Protein AF-A0A8S3J589-F1 (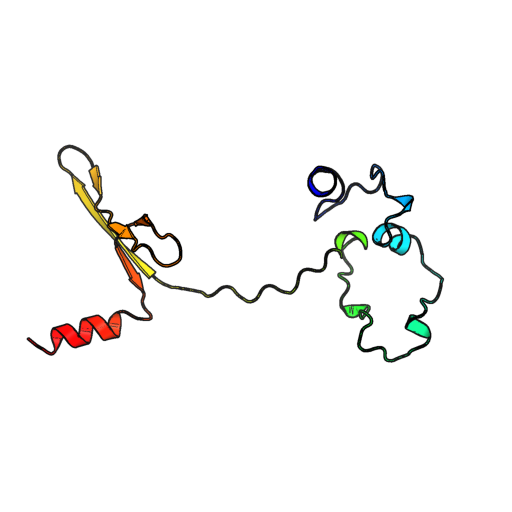afdb_monomer)

Organism: NCBI:txid392030

Secondary structure (DSSP, 8-state):
--HHHHTS-SSS--GGG-TTGGG-HHHHHHH--SS--GGGG-TT-TTSPPGGGS-TTS-TGGG-SPPPPPPPPPP--EEEE--EEESSSEEE--EEPPSSSTTTT-EE-EEEETTTSHHHHHHHHT--

Mean predicted aligned error: 14.05 Å

Nearest PDB structures (foldseek):
  7ef8-assembly1_A  TM=6.897E-01  e=3.279E-06  Mus musculus
  7ef9-assembly1_A  TM=6.847E-01  e=4.198E-06  Mus musculus
  8dwf-assembly2_D  TM=7.714E-01  e=8.507E-04  Geobacillus stearothermophilus
  8dw7-assembly2_D  TM=7.656E-01  e=1.394E-03  Geobacillus stearothermophilus

InterPro domains:
  IPR003651 Endonuclease III-like, iron-sulphur cluster loop motif [PF10576] (8-24)
  IPR003651 Endonuclease III-like, iron-sulphur cluster loop motif [SM00525] (7-27)
  IPR004035 Endonuclease III, iron-sulphur binding site [PS00764] (8-24)
  IPR011257 DNA glycosylase [SSF48150] (1-31)
  IPR023170 Helix-hairpin-helix, base-excision DNA repair, C-terminal [G3DSA:1.10.1670.10] (1-40)
  IPR044298 Adenine/Thymine-DNA glycosylase [PTHR42944] (1-123)

Radius of gyration: 27.67 Å; Cα contacts (8 Å, |Δi|>4): 95; chains: 1; bounding box: 70×29×76 Å

Foldseek 3Di:
DPCCPPALDLADHPLVPRPCNVVDPLNVVLVDDDDPDCVVVDPDDPPDDDPVLADPPGRSSNCPPPDDDDDPDDDWDKDFDWDWDPPPHIGTDWDQADCDDDNHRDIGGDIDTPPPPVVVVVVVVVVD

Sequence (128 aa):
MELGATVCTPQRPKCDICPVQNQCLAYLQQTRQTIADIEECASNCSLCLRSEDMESNRSLVENYPRKKAKTKQRDETSFVLILYRLTPQLEFLMIKQKKSGLLSGLWSFIEINTSNDLDQMNEQTRKS

Solvent-accessible surface area (backbone atoms only — not comparable to full-atom values): 8574 Å² total; per-residue (Å²): 127,61,57,61,70,76,31,58,33,80,64,86,48,45,58,95,76,36,94,56,45,96,74,33,63,47,57,52,56,65,73,54,78,90,70,88,54,80,64,74,79,43,95,76,56,91,84,60,83,58,77,86,80,52,66,88,92,51,56,59,51,55,60,44,82,76,72,76,83,75,74,82,77,84,88,80,66,67,50,75,50,87,49,71,47,82,74,98,51,85,42,71,60,67,46,71,41,60,90,65,69,88,70,44,65,40,77,38,56,53,71,47,49,70,91,70,46,68,68,58,57,54,60,62,66,70,76,109

pLDDT: mean 77.09, std 15.82, range [39.03, 95.5]

Structure (mmCIF, N/CA/C/O backbone):
data_AF-A0A8S3J589-F1
#
_entry.id   AF-A0A8S3J589-F1
#
loop_
_atom_site.group_PDB
_atom_site.id
_atom_site.type_symbol
_atom_site.label_atom_id
_atom_site.label_alt_id
_atom_site.label_comp_id
_atom_site.label_asym_id
_atom_site.label_entity_id
_atom_site.label_seq_id
_atom_site.pdbx_PDB_ins_code
_atom_site.Cartn_x
_atom_site.Cartn_y
_atom_site.Cartn_z
_atom_site.occupancy
_atom_site.B_iso_or_equiv
_atom_site.auth_seq_id
_atom_site.auth_comp_id
_atom_site.auth_asym_id
_atom_site.auth_atom_id
_atom_site.pdbx_PDB_model_num
ATOM 1 N N . MET A 1 1 ? -0.184 17.188 -12.179 1.00 74.81 1 MET A N 1
ATOM 2 C CA . MET A 1 1 ? 1.123 16.532 -12.431 1.00 74.81 1 MET A CA 1
ATOM 3 C C . MET A 1 1 ? 0.770 15.259 -13.188 1.00 74.81 1 MET A C 1
ATOM 5 O O . MET A 1 1 ? 0.403 14.283 -12.557 1.00 74.81 1 MET A O 1
ATOM 9 N N . GLU A 1 2 ? 0.739 15.299 -14.525 1.00 90.00 2 GLU A N 1
ATOM 10 C CA . GLU A 1 2 ? -0.103 14.365 -15.307 1.00 90.00 2 GLU A CA 1
ATOM 11 C C . GLU A 1 2 ? 0.602 13.079 -15.753 1.00 90.00 2 GLU A C 1
ATOM 13 O O . GLU A 1 2 ? 0.011 11.999 -15.715 1.00 90.00 2 GLU A O 1
ATOM 18 N N . LEU A 1 3 ? 1.877 13.172 -16.146 1.00 92.44 3 LEU A N 1
ATOM 19 C CA . LEU A 1 3 ? 2.606 12.052 -16.751 1.00 92.44 3 LEU A CA 1
ATOM 20 C C . LEU A 1 3 ? 2.711 10.846 -15.804 1.00 92.44 3 LEU A C 1
ATOM 22 O O . LEU A 1 3 ? 2.423 9.725 -16.213 1.00 92.44 3 LEU A O 1
ATOM 26 N N . GLY A 1 4 ? 3.074 11.069 -14.537 1.00 91.25 4 GLY A N 1
ATOM 27 C CA . GLY A 1 4 ? 3.201 10.003 -13.531 1.00 91.25 4 GLY A CA 1
ATOM 28 C C . GLY A 1 4 ? 1.867 9.419 -13.051 1.00 91.25 4 GLY A C 1
ATOM 29 O O . GLY A 1 4 ? 1.845 8.350 -12.449 1.00 91.25 4 GLY A O 1
ATOM 30 N N . ALA A 1 5 ? 0.752 10.103 -13.322 1.00 92.44 5 ALA A N 1
ATOM 31 C CA . ALA A 1 5 ? -0.583 9.633 -12.967 1.00 92.44 5 ALA A CA 1
ATOM 32 C C . ALA A 1 5 ? -1.234 8.814 -14.092 1.00 92.44 5 ALA A C 1
ATOM 34 O O . ALA A 1 5 ? -1.983 7.880 -13.816 1.00 92.44 5 ALA A O 1
ATOM 35 N N . THR A 1 6 ? -0.959 9.156 -15.356 1.00 92.94 6 THR A N 1
ATOM 36 C CA . THR A 1 6 ? -1.720 8.643 -16.511 1.00 92.94 6 THR A CA 1
ATOM 37 C C . THR A 1 6 ? -0.914 7.761 -17.469 1.00 92.94 6 THR A C 1
ATOM 39 O O . THR A 1 6 ? -1.502 6.912 -18.146 1.00 92.94 6 THR A O 1
ATOM 42 N N . VAL A 1 7 ? 0.412 7.939 -17.526 1.00 95.25 7 VAL A N 1
ATOM 43 C CA . VAL A 1 7 ? 1.298 7.284 -18.505 1.00 95.25 7 VAL A CA 1
ATOM 44 C C . VAL A 1 7 ? 2.412 6.496 -17.818 1.00 95.25 7 VAL A C 1
ATOM 46 O O . VAL A 1 7 ? 2.499 5.285 -17.991 1.00 95.25 7 VAL A O 1
ATOM 49 N N . CYS A 1 8 ? 3.256 7.158 -17.026 1.00 94.69 8 CYS A N 1
ATOM 50 C CA . CYS A 1 8 ? 4.370 6.545 -16.300 1.00 94.69 8 CYS A CA 1
ATOM 51 C C . CYS A 1 8 ? 3.905 6.100 -14.904 1.00 94.69 8 CYS A C 1
ATOM 53 O O . CYS A 1 8 ? 4.299 6.667 -13.884 1.00 94.69 8 CYS A O 1
ATOM 55 N N . THR A 1 9 ? 2.975 5.145 -14.875 1.00 93.12 9 THR A N 1
ATOM 56 C CA . THR A 1 9 ? 2.364 4.629 -13.645 1.00 93.12 9 THR A CA 1
ATOM 57 C C . THR A 1 9 ? 3.273 3.620 -12.932 1.00 93.12 9 THR A C 1
ATOM 59 O O . THR A 1 9 ? 4.096 2.977 -13.581 1.00 93.12 9 THR A O 1
ATOM 62 N N . PRO A 1 10 ? 3.109 3.406 -11.607 1.00 90.25 10 PRO A N 1
ATOM 63 C CA . PRO A 1 10 ? 3.947 2.472 -10.843 1.00 90.25 10 PRO A CA 1
ATOM 64 C C . PRO A 1 10 ? 3.901 1.015 -11.319 1.00 90.25 10 PRO A C 1
ATOM 66 O O . PRO A 1 10 ? 4.804 0.242 -11.020 1.00 90.25 10 PRO A O 1
ATOM 69 N N . GLN A 1 11 ? 2.817 0.628 -11.986 1.00 88.62 11 GLN A N 1
ATOM 70 C CA . GLN A 1 11 ? 2.651 -0.672 -12.619 1.00 88.62 11 GLN A CA 1
ATOM 71 C C . GLN A 1 11 ? 2.094 -0.439 -14.018 1.00 88.62 11 GLN A C 1
ATOM 73 O O . GLN A 1 11 ? 1.233 0.429 -14.198 1.00 88.62 11 GLN A O 1
ATOM 78 N N . ARG A 1 12 ? 2.573 -1.224 -14.983 1.00 90.06 12 ARG A N 1
ATOM 79 C CA . ARG A 1 12 ? 2.144 -1.237 -16.384 1.00 90.06 12 ARG A CA 1
ATOM 80 C C . ARG A 1 12 ? 2.168 0.156 -17.030 1.00 90.06 12 ARG A C 1
ATOM 82 O O . ARG A 1 12 ? 1.120 0.633 -17.477 1.00 90.06 12 ARG A O 1
ATOM 89 N N . PRO A 1 13 ? 3.333 0.828 -17.061 1.00 93.56 13 PRO A N 1
ATOM 90 C CA . PRO A 1 13 ? 3.461 2.128 -17.702 1.00 93.56 13 PRO A CA 1
ATOM 91 C C . PRO A 1 13 ? 3.146 2.019 -19.199 1.00 93.56 13 PRO A C 1
ATOM 93 O O . PRO A 1 13 ? 3.519 1.057 -19.870 1.00 93.56 13 PRO A O 1
ATOM 96 N N . LYS A 1 14 ? 2.467 3.028 -19.744 1.00 94.88 14 LYS A N 1
ATOM 97 C CA . LYS A 1 14 ? 2.081 3.075 -21.160 1.00 94.88 14 LYS A CA 1
ATOM 98 C C . LYS A 1 14 ? 3.210 3.671 -22.001 1.00 94.88 14 LYS A C 1
ATOM 100 O O . LYS A 1 14 ? 3.096 4.787 -22.506 1.00 94.88 14 LYS A O 1
ATOM 105 N N . CYS A 1 15 ? 4.323 2.946 -22.106 1.00 93.50 15 CYS A N 1
ATOM 106 C CA . CYS A 1 15 ? 5.524 3.423 -22.794 1.00 93.50 15 CYS A CA 1
ATOM 107 C C . CYS A 1 15 ? 5.279 3.769 -24.272 1.00 93.50 15 CYS A C 1
ATOM 109 O O . CYS A 1 15 ? 5.853 4.747 -24.737 1.00 93.50 15 CYS A O 1
ATOM 111 N N . ASP A 1 16 ? 4.376 3.060 -24.958 1.00 92.56 16 ASP A N 1
ATOM 112 C CA . ASP A 1 16 ? 4.065 3.264 -26.386 1.00 92.56 16 ASP A CA 1
ATO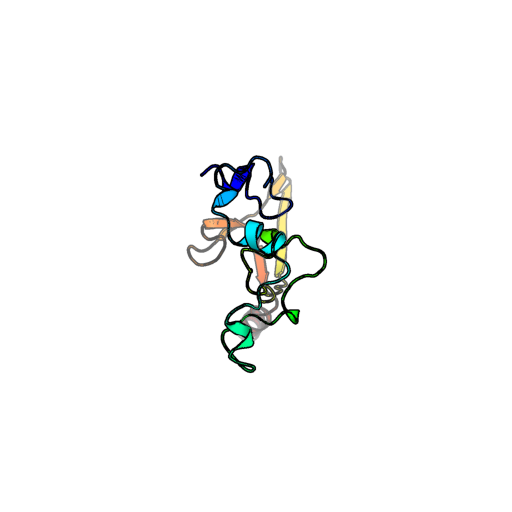M 113 C C . ASP A 1 16 ? 3.475 4.645 -26.706 1.00 92.56 16 ASP A C 1
ATOM 115 O O . ASP A 1 16 ? 3.620 5.147 -27.816 1.00 92.56 16 ASP A O 1
ATOM 119 N N . ILE A 1 17 ? 2.807 5.268 -25.732 1.00 95.00 17 ILE A N 1
ATOM 120 C CA . ILE A 1 17 ? 2.231 6.617 -25.862 1.00 95.00 17 ILE A CA 1
ATOM 121 C C . ILE A 1 17 ? 3.014 7.653 -25.051 1.00 95.00 17 ILE A C 1
ATOM 123 O O . ILE A 1 17 ? 2.553 8.781 -24.870 1.00 95.00 17 ILE A O 1
ATOM 127 N N . CYS A 1 18 ? 4.165 7.273 -24.490 1.00 94.94 18 CYS A N 1
ATOM 128 C CA . CYS A 1 18 ? 4.921 8.154 -23.620 1.00 94.94 18 CYS A CA 1
ATOM 129 C C . CYS A 1 18 ? 5.630 9.234 -24.452 1.00 94.94 18 CYS A C 1
ATOM 131 O O . CYS A 1 18 ? 6.517 8.910 -25.240 1.00 94.94 18 CYS A O 1
ATOM 133 N N . PRO A 1 19 ? 5.328 10.531 -24.253 1.00 95.50 19 PRO A N 1
ATOM 134 C CA . PRO A 1 19 ? 5.902 11.602 -25.072 1.00 95.50 19 PRO A CA 1
ATOM 135 C C . PRO A 1 19 ? 7.424 11.746 -24.905 1.00 95.50 19 PRO A C 1
ATOM 137 O O . PRO A 1 19 ? 8.083 12.365 -25.732 1.00 95.50 19 PRO A O 1
ATOM 140 N N . VAL A 1 20 ? 7.989 11.173 -23.838 1.00 94.38 20 VAL A N 1
ATOM 141 C CA . VAL A 1 20 ? 9.426 11.201 -23.521 1.00 94.38 20 VAL A CA 1
ATOM 142 C C . VAL A 1 20 ? 10.088 9.826 -23.667 1.00 94.38 20 VAL A C 1
ATOM 144 O O . VAL A 1 20 ? 11.182 9.611 -23.150 1.00 94.38 20 VAL A O 1
ATOM 147 N N . GLN A 1 21 ? 9.445 8.885 -24.370 1.00 93.00 21 GLN A N 1
ATOM 148 C CA . GLN A 1 21 ? 9.938 7.516 -24.574 1.00 93.00 21 GLN A CA 1
ATOM 149 C C . GLN A 1 21 ? 11.392 7.485 -25.076 1.00 93.00 21 GLN A C 1
ATOM 151 O O . GLN A 1 21 ? 12.224 6.792 -24.496 1.00 93.00 21 GLN A O 1
ATOM 156 N N . ASN A 1 22 ? 11.724 8.315 -26.072 1.00 91.19 22 ASN A N 1
ATOM 157 C CA . ASN A 1 22 ? 13.062 8.392 -26.681 1.00 91.19 22 ASN A CA 1
ATOM 158 C C . ASN A 1 22 ? 14.162 8.908 -25.738 1.00 91.19 22 ASN A C 1
ATOM 160 O O . ASN A 1 22 ? 15.342 8.795 -26.052 1.00 91.19 22 ASN A O 1
ATOM 164 N N . GLN A 1 23 ? 13.790 9.494 -24.600 1.00 92.00 23 GLN A N 1
ATOM 165 C CA . GLN A 1 23 ? 14.718 9.999 -23.583 1.00 92.00 23 GLN A CA 1
ATOM 166 C C . GLN A 1 23 ? 14.685 9.150 -22.301 1.00 92.00 23 GLN A C 1
ATOM 168 O O . GLN A 1 23 ? 15.423 9.416 -21.354 1.00 92.00 23 GLN A O 1
ATOM 173 N N . CYS A 1 24 ? 13.828 8.127 -22.238 1.00 91.81 24 CYS A N 1
ATOM 174 C CA . CYS A 1 24 ? 13.661 7.299 -21.054 1.00 91.81 24 CYS A CA 1
ATOM 175 C C . CYS A 1 24 ? 14.735 6.205 -21.007 1.00 91.81 24 CYS A C 1
ATOM 177 O O . CYS A 1 24 ? 14.629 5.187 -21.688 1.00 91.81 24 CYS A O 1
ATOM 179 N N . LEU A 1 25 ? 15.745 6.384 -20.151 1.00 87.88 25 LEU A N 1
ATOM 180 C CA . LEU A 1 25 ? 16.827 5.406 -19.974 1.00 87.88 25 LEU A CA 1
ATOM 181 C C . LEU A 1 25 ? 16.307 4.014 -19.592 1.00 87.88 25 LEU A C 1
ATOM 183 O O . LEU A 1 25 ? 16.757 3.025 -20.160 1.00 87.88 25 LEU A O 1
ATOM 187 N N . ALA A 1 26 ? 15.308 3.940 -18.709 1.00 88.12 26 ALA A N 1
ATOM 188 C CA . ALA A 1 26 ? 14.718 2.667 -18.298 1.00 88.12 26 ALA A CA 1
ATOM 189 C C . ALA A 1 26 ? 14.012 1.934 -19.457 1.00 88.12 26 ALA A C 1
ATOM 191 O O . ALA A 1 26 ? 13.990 0.708 -19.482 1.00 88.12 26 ALA A O 1
ATOM 192 N N . TYR A 1 27 ? 13.459 2.671 -20.430 1.00 90.19 27 TYR A N 1
ATOM 193 C CA . TYR A 1 27 ? 12.867 2.086 -21.636 1.00 90.19 27 TYR A CA 1
ATOM 194 C C . TYR A 1 27 ? 13.945 1.658 -22.643 1.00 90.19 27 TYR A C 1
ATOM 196 O O . TYR A 1 27 ? 13.888 0.554 -23.180 1.00 90.19 27 TYR A O 1
ATOM 204 N N . LEU A 1 28 ? 14.968 2.494 -22.859 1.00 87.06 28 LEU A N 1
ATOM 205 C CA . LEU A 1 28 ? 16.070 2.216 -23.790 1.00 87.06 28 LEU A CA 1
ATOM 206 C C . LEU A 1 28 ? 16.944 1.030 -23.352 1.00 87.06 28 LEU A C 1
ATOM 208 O O . LEU A 1 28 ? 17.418 0.263 -24.188 1.00 87.06 28 LEU A O 1
ATOM 212 N N . GLN A 1 29 ? 17.151 0.857 -22.046 1.00 77.69 29 GLN A N 1
ATOM 213 C CA . GLN A 1 29 ? 17.886 -0.285 -21.499 1.00 77.69 29 GLN A CA 1
ATOM 214 C C . GLN A 1 29 ? 17.118 -1.611 -21.669 1.00 77.69 29 GLN A C 1
ATOM 216 O O . GLN A 1 29 ? 17.742 -2.663 -21.726 1.00 77.69 29 GLN A O 1
ATOM 221 N N . GLN A 1 30 ? 15.785 -1.585 -21.816 1.00 70.44 30 GLN A N 1
ATOM 222 C CA . GLN A 1 30 ? 14.991 -2.794 -22.070 1.00 70.44 30 GLN A CA 1
ATOM 223 C C . GLN A 1 30 ? 15.222 -3.339 -23.488 1.00 70.44 30 GLN A C 1
ATOM 225 O O . GLN A 1 30 ? 15.128 -4.542 -23.715 1.00 70.44 30 GLN A O 1
ATOM 230 N N . THR A 1 31 ? 15.511 -2.454 -24.445 1.00 60.84 31 THR A N 1
ATOM 231 C CA . THR A 1 31 ? 15.741 -2.793 -25.858 1.00 60.84 31 THR A CA 1
ATOM 232 C C . THR A 1 31 ? 17.213 -3.056 -26.189 1.00 60.84 31 THR A C 1
ATOM 234 O O . THR A 1 31 ? 17.498 -3.678 -27.211 1.00 60.84 31 THR A O 1
ATOM 237 N N . ARG A 1 32 ? 18.156 -2.630 -25.338 1.00 57.06 32 ARG A N 1
ATOM 238 C CA . ARG A 1 32 ? 19.590 -2.917 -25.488 1.00 57.06 32 ARG A CA 1
ATOM 239 C C . ARG A 1 32 ? 19.988 -4.185 -24.733 1.00 57.06 32 ARG A C 1
ATOM 241 O O . ARG A 1 32 ? 20.364 -4.137 -23.570 1.00 57.06 32 ARG A O 1
ATOM 248 N N . GLN A 1 33 ? 20.013 -5.309 -25.439 1.00 56.44 33 GLN A N 1
ATOM 249 C CA . GLN A 1 33 ? 21.047 -6.317 -25.196 1.00 56.44 33 GLN A CA 1
ATOM 250 C C . GLN A 1 33 ? 22.260 -5.938 -26.066 1.00 56.44 33 GLN A C 1
ATOM 252 O O . GLN A 1 33 ? 22.067 -5.420 -27.158 1.00 56.44 33 GLN A O 1
ATOM 257 N N . THR A 1 34 ? 23.483 -6.182 -25.588 1.00 52.69 34 THR A N 1
ATOM 258 C CA . THR A 1 34 ? 24.772 -6.067 -26.317 1.00 52.69 34 THR A CA 1
ATOM 259 C C . THR A 1 34 ? 25.443 -4.694 -26.461 1.00 52.69 34 THR A C 1
ATOM 261 O O . THR A 1 34 ? 25.919 -4.348 -27.540 1.00 52.69 34 THR A O 1
ATOM 264 N N . ILE A 1 35 ? 25.624 -3.951 -25.373 1.00 51.72 35 ILE A N 1
ATOM 265 C CA . ILE A 1 35 ? 26.915 -3.275 -25.162 1.00 51.72 35 ILE A CA 1
ATOM 266 C C . ILE A 1 35 ? 27.284 -3.574 -23.714 1.00 51.72 35 ILE A C 1
ATOM 268 O O . ILE A 1 35 ? 26.466 -3.317 -22.836 1.00 51.72 35 ILE A O 1
ATOM 272 N N . ALA A 1 36 ? 28.453 -4.173 -23.483 1.00 51.66 36 ALA A N 1
ATOM 273 C CA . ALA A 1 36 ? 29.011 -4.295 -22.143 1.00 51.66 36 ALA A CA 1
ATOM 274 C C . ALA A 1 36 ? 28.997 -2.905 -21.498 1.00 51.66 36 ALA A C 1
ATOM 276 O O . ALA A 1 36 ? 29.638 -1.980 -22.006 1.00 51.66 36 ALA A O 1
ATOM 277 N N . ASP A 1 37 ? 28.193 -2.735 -20.448 1.00 51.31 37 ASP A N 1
ATOM 278 C CA . ASP A 1 37 ? 28.174 -1.497 -19.682 1.00 51.31 37 ASP A CA 1
ATOM 279 C C . ASP A 1 37 ? 29.586 -1.246 -19.139 1.00 51.31 37 ASP A C 1
ATOM 281 O O . ASP A 1 37 ? 30.339 -2.182 -18.870 1.00 51.31 37 ASP A O 1
ATOM 285 N N . ILE A 1 38 ? 29.954 0.018 -18.928 1.00 57.00 38 ILE A N 1
ATOM 286 C CA . ILE A 1 38 ? 31.248 0.383 -18.320 1.00 57.00 38 ILE A CA 1
ATOM 287 C C . ILE A 1 38 ? 31.464 -0.282 -16.941 1.00 57.00 38 ILE A C 1
ATOM 289 O O . ILE A 1 38 ? 32.578 -0.323 -16.426 1.00 57.00 38 ILE A O 1
ATOM 293 N N . GLU A 1 39 ? 30.402 -0.844 -16.359 1.00 54.31 39 GLU A N 1
ATOM 294 C CA . GLU A 1 39 ? 30.408 -1.680 -15.158 1.00 54.31 39 GLU A CA 1
ATOM 295 C C . GLU A 1 39 ? 31.158 -3.015 -15.336 1.00 54.31 39 GLU A C 1
ATOM 297 O O . GLU A 1 39 ? 31.648 -3.567 -14.354 1.00 54.31 39 GLU A O 1
ATOM 302 N N . GLU A 1 40 ? 31.360 -3.503 -16.565 1.00 53.16 40 GLU A N 1
ATOM 303 C CA . GLU A 1 40 ? 32.211 -4.672 -16.836 1.00 53.16 40 GLU A CA 1
ATOM 304 C C . GLU A 1 40 ? 33.718 -4.325 -16.800 1.00 53.16 40 GLU A C 1
ATOM 306 O O . GLU A 1 40 ? 34.565 -5.217 -16.775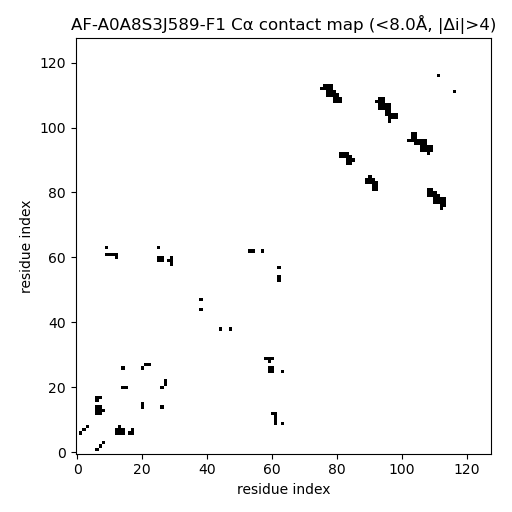 1.00 53.16 40 GLU A O 1
ATOM 311 N N . CYS A 1 41 ? 34.083 -3.033 -16.712 1.00 51.84 41 CYS A N 1
ATOM 312 C CA . CYS A 1 41 ? 35.470 -2.592 -16.499 1.00 51.84 41 CYS A CA 1
ATOM 313 C C . CYS A 1 41 ? 35.926 -2.659 -15.032 1.00 51.84 41 CYS A C 1
ATOM 315 O O . CYS A 1 41 ? 37.120 -2.527 -14.761 1.00 51.84 41 CYS A O 1
ATOM 317 N N . ALA A 1 42 ? 35.014 -2.859 -14.079 1.00 58.34 42 ALA A N 1
ATOM 318 C CA . ALA A 1 42 ? 35.351 -2.983 -12.668 1.00 58.34 42 ALA A CA 1
ATOM 319 C C . ALA A 1 42 ? 34.565 -4.143 -12.064 1.00 58.34 42 ALA A C 1
ATOM 321 O O . ALA A 1 42 ? 33.479 -3.966 -11.520 1.00 58.34 42 ALA A O 1
ATOM 322 N N . SER A 1 43 ? 35.160 -5.331 -12.102 1.00 59.44 43 SER A N 1
ATOM 323 C CA . SER A 1 43 ? 34.633 -6.599 -11.586 1.00 59.44 43 SER A CA 1
ATOM 324 C C . SER A 1 43 ? 34.342 -6.631 -10.069 1.00 59.44 43 SER A C 1
ATOM 326 O O . SER A 1 43 ? 34.216 -7.710 -9.503 1.00 59.44 43 SER A O 1
ATOM 328 N N . ASN A 1 44 ? 34.229 -5.475 -9.397 1.00 61.84 44 ASN A N 1
ATOM 329 C CA . ASN A 1 44 ? 33.835 -5.344 -7.992 1.00 61.84 44 ASN A CA 1
ATOM 330 C C . ASN A 1 44 ? 33.435 -3.899 -7.588 1.00 61.84 44 ASN A C 1
ATOM 332 O O . ASN A 1 44 ? 33.879 -3.382 -6.561 1.00 61.84 44 ASN A O 1
ATOM 336 N N . CYS A 1 45 ? 32.606 -3.204 -8.376 1.00 64.75 45 CYS A N 1
ATOM 337 C CA . CYS A 1 45 ? 32.089 -1.894 -7.956 1.00 64.75 45 CYS A CA 1
ATOM 338 C C . CYS A 1 45 ? 31.003 -2.038 -6.872 1.00 64.75 45 CYS A C 1
ATOM 340 O O . CYS A 1 45 ? 29.911 -2.534 -7.132 1.00 64.75 45 CYS A O 1
ATOM 342 N N . SER A 1 46 ? 31.276 -1.554 -5.658 1.00 63.75 46 SER A N 1
ATOM 343 C CA . SER A 1 46 ? 30.349 -1.590 -4.513 1.00 63.75 46 SER A CA 1
ATOM 344 C C . SER A 1 46 ? 29.179 -0.599 -4.603 1.00 63.75 46 SER A C 1
ATOM 346 O O . SER A 1 46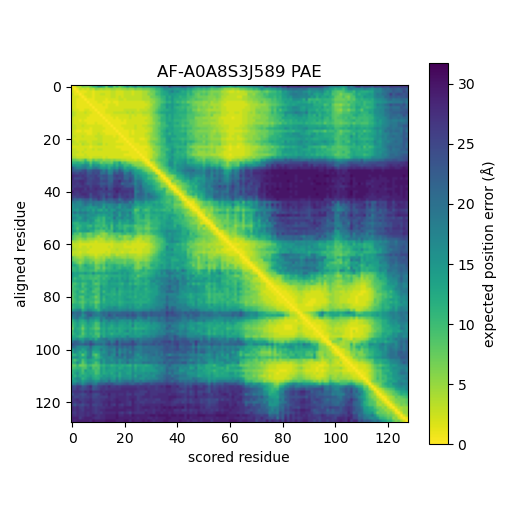 ? 28.318 -0.590 -3.723 1.00 63.75 46 SER A O 1
ATOM 348 N N . LEU A 1 47 ? 29.146 0.239 -5.645 1.00 65.50 47 LEU A N 1
ATOM 349 C CA . LEU A 1 47 ? 28.077 1.208 -5.909 1.00 65.50 47 LEU A CA 1
ATOM 350 C C . LEU A 1 47 ? 27.154 0.790 -7.064 1.00 65.50 47 LEU A C 1
ATO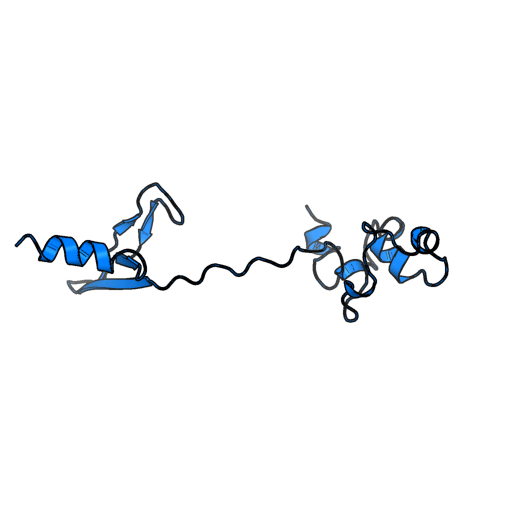M 352 O O . LEU A 1 47 ? 26.066 1.352 -7.192 1.00 65.50 47 LEU A O 1
ATOM 356 N N . CYS A 1 48 ? 27.572 -0.171 -7.894 1.00 65.62 48 CYS A N 1
ATOM 357 C CA . CYS A 1 48 ? 26.778 -0.673 -9.013 1.00 65.62 48 CYS A CA 1
ATOM 358 C C . CYS A 1 48 ? 25.710 -1.653 -8.513 1.00 65.62 48 CYS A C 1
ATOM 360 O O . CYS A 1 48 ? 25.917 -2.412 -7.563 1.00 65.62 48 CYS A O 1
ATOM 362 N N . LEU A 1 49 ? 24.539 -1.614 -9.145 1.00 63.06 49 LEU A N 1
ATOM 363 C CA . LEU A 1 49 ? 23.398 -2.442 -8.762 1.00 63.06 49 LEU A CA 1
ATOM 364 C C . LEU A 1 49 ? 23.629 -3.864 -9.270 1.00 63.06 49 LEU A C 1
ATOM 366 O O . LEU A 1 49 ? 23.797 -4.077 -10.468 1.00 63.06 49 LEU A O 1
ATOM 370 N N . ARG A 1 50 ? 23.604 -4.848 -8.368 1.00 62.84 50 ARG A N 1
ATOM 371 C CA . ARG A 1 50 ? 23.749 -6.254 -8.753 1.00 62.84 50 ARG A CA 1
ATOM 372 C C . ARG A 1 50 ? 22.516 -6.685 -9.550 1.00 62.84 50 ARG A C 1
ATOM 374 O O . ARG A 1 50 ? 21.388 -6.296 -9.233 1.00 62.84 50 ARG A O 1
ATOM 381 N N . SER A 1 51 ? 22.725 -7.511 -10.572 1.00 64.25 51 SER A N 1
ATOM 382 C CA . SER A 1 51 ? 21.652 -8.082 -11.402 1.00 64.25 51 SER A CA 1
ATOM 383 C C . SER A 1 51 ? 20.627 -8.877 -10.580 1.00 64.25 51 SER A C 1
ATOM 385 O O . SER A 1 51 ? 19.454 -8.931 -10.936 1.00 64.25 51 SER A O 1
ATOM 387 N N . GLU A 1 52 ? 21.057 -9.418 -9.440 1.00 65.00 52 GLU A N 1
ATOM 388 C CA . GLU A 1 52 ? 20.254 -10.153 -8.455 1.00 65.00 52 GLU A CA 1
ATOM 389 C C . GLU A 1 52 ? 19.151 -9.297 -7.799 1.00 65.00 52 GLU A C 1
ATOM 391 O O . GLU A 1 52 ? 18.125 -9.833 -7.388 1.00 65.00 52 GLU A O 1
ATOM 396 N N . ASP A 1 53 ? 19.318 -7.970 -7.739 1.00 65.44 53 ASP A N 1
ATOM 397 C CA . ASP A 1 53 ? 18.343 -7.048 -7.134 1.00 65.44 53 ASP A CA 1
ATOM 398 C C . ASP A 1 53 ? 17.216 -6.636 -8.104 1.00 65.44 53 ASP A C 1
ATOM 400 O O . ASP A 1 53 ? 16.377 -5.791 -7.773 1.00 65.44 53 ASP A O 1
ATOM 404 N N . MET A 1 54 ? 17.227 -7.152 -9.336 1.00 65.19 54 MET A N 1
ATOM 405 C CA . MET A 1 54 ? 16.225 -6.858 -10.357 1.00 65.19 54 MET A CA 1
ATOM 406 C C . MET A 1 54 ? 15.119 -7.922 -10.335 1.00 65.19 54 MET A C 1
ATOM 408 O O . MET A 1 54 ? 15.387 -9.112 -10.491 1.00 65.19 54 MET A O 1
ATOM 412 N N . GLU A 1 55 ? 13.859 -7.509 -10.161 1.00 66.19 55 GLU A N 1
ATOM 413 C CA . GLU A 1 55 ? 12.728 -8.443 -10.201 1.00 66.19 55 GLU A CA 1
ATOM 414 C C . GLU A 1 55 ? 12.558 -8.982 -11.633 1.00 66.19 55 GLU A C 1
ATOM 416 O O . GLU A 1 55 ? 12.144 -8.257 -12.537 1.00 66.19 55 GLU A O 1
ATOM 421 N N . SER A 1 56 ? 12.849 -10.270 -11.843 1.00 66.00 56 SER A N 1
ATOM 422 C CA . SER A 1 56 ? 12.837 -10.920 -13.168 1.00 66.00 56 SER A CA 1
ATOM 423 C C . SER A 1 56 ? 11.461 -10.972 -13.844 1.00 66.00 56 SER A C 1
ATOM 425 O O . SER A 1 56 ? 11.375 -11.165 -15.053 1.00 66.00 56 SER A O 1
ATOM 427 N N . ASN A 1 57 ? 10.384 -10.779 -13.076 1.00 71.75 57 ASN A N 1
ATOM 428 C CA . ASN A 1 57 ? 9.000 -10.833 -13.556 1.00 71.75 57 ASN A CA 1
ATOM 429 C C . ASN A 1 57 ? 8.409 -9.453 -13.901 1.00 71.75 57 ASN A C 1
ATOM 431 O O . ASN A 1 57 ? 7.222 -9.366 -14.215 1.00 7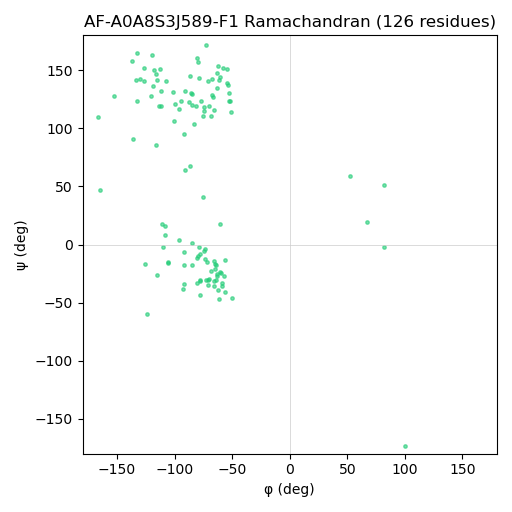1.75 57 ASN A O 1
ATOM 435 N N . ARG A 1 58 ? 9.196 -8.374 -13.812 1.00 77.25 58 ARG A N 1
ATOM 436 C CA . ARG A 1 58 ? 8.767 -7.013 -14.163 1.00 77.25 58 ARG A CA 1
ATOM 437 C C . ARG A 1 58 ? 9.498 -6.500 -15.392 1.00 77.25 58 ARG A C 1
ATOM 439 O O . ARG A 1 58 ? 10.646 -6.859 -15.643 1.00 77.25 58 ARG A O 1
ATOM 446 N N . SER A 1 59 ? 8.842 -5.614 -16.138 1.00 79.62 59 SER A N 1
ATOM 447 C CA . SER A 1 59 ? 9.541 -4.835 -17.161 1.00 79.62 59 SER A CA 1
ATOM 448 C C . SER A 1 59 ? 10.612 -3.954 -16.514 1.00 79.62 59 SER A C 1
ATOM 450 O O . SER A 1 59 ? 10.495 -3.544 -15.357 1.00 79.62 59 SER A O 1
ATOM 452 N N . LEU A 1 60 ? 11.660 -3.622 -17.267 1.00 84.06 60 LEU A N 1
ATOM 453 C CA . LEU A 1 60 ? 12.763 -2.828 -16.733 1.00 84.06 60 LEU A CA 1
ATOM 454 C C . LEU A 1 60 ? 12.300 -1.457 -16.219 1.00 84.06 60 LEU A C 1
ATOM 456 O O . LEU A 1 60 ? 12.780 -0.994 -15.188 1.00 84.06 60 LEU A O 1
ATOM 460 N N . VAL A 1 61 ? 11.319 -0.845 -16.887 1.00 89.50 61 VAL A N 1
ATOM 461 C CA . VAL A 1 61 ? 10.712 0.425 -16.462 1.00 89.50 61 VAL A CA 1
ATOM 462 C C . VAL A 1 61 ? 10.019 0.293 -15.101 1.00 89.50 61 VAL A C 1
ATOM 464 O O . VAL A 1 61 ? 10.154 1.179 -14.263 1.00 89.50 61 VAL A O 1
ATOM 467 N N . GLU A 1 62 ? 9.342 -0.827 -14.838 1.00 88.81 62 GLU A N 1
ATOM 468 C CA . GLU A 1 62 ? 8.652 -1.101 -13.565 1.00 88.81 62 GLU A CA 1
ATOM 469 C C . GLU A 1 62 ? 9.598 -1.430 -12.401 1.00 88.81 62 GLU A C 1
ATOM 471 O O . GLU A 1 62 ? 9.177 -1.428 -11.239 1.00 88.81 62 GLU A O 1
ATOM 476 N N . ASN A 1 63 ? 10.878 -1.685 -12.683 1.00 85.38 63 ASN A N 1
ATOM 477 C CA . ASN A 1 63 ? 11.911 -1.787 -11.650 1.00 85.38 63 ASN A CA 1
ATOM 478 C C . ASN A 1 63 ? 12.305 -0.409 -11.084 1.00 85.38 63 ASN A C 1
ATOM 480 O O . ASN A 1 63 ? 13.050 -0.328 -10.102 1.00 85.38 63 ASN A O 1
ATOM 484 N N . TYR A 1 64 ? 11.766 0.675 -11.652 1.00 87.19 64 TYR A N 1
ATOM 485 C CA . TYR A 1 64 ? 11.923 2.040 -11.169 1.00 87.19 64 TYR A CA 1
ATOM 486 C C . TYR A 1 64 ? 10.574 2.666 -10.759 1.00 87.19 64 TYR A C 1
ATOM 488 O O . TYR A 1 64 ? 9.535 2.365 -11.341 1.00 87.19 64 TYR A O 1
ATOM 496 N N . PRO A 1 65 ? 10.570 3.594 -9.781 1.00 86.62 65 PRO A N 1
ATOM 497 C CA . PRO A 1 65 ? 11.657 3.871 -8.847 1.00 86.62 65 PRO A CA 1
ATOM 498 C C . PRO A 1 65 ? 11.811 2.728 -7.835 1.00 86.62 65 PRO A C 1
ATOM 500 O O . PRO A 1 65 ? 10.821 2.204 -7.314 1.00 86.62 65 PRO A O 1
ATOM 503 N N . ARG A 1 66 ? 13.056 2.380 -7.493 1.00 77.19 66 ARG A N 1
ATOM 504 C CA . ARG A 1 66 ? 13.315 1.390 -6.443 1.00 77.19 66 ARG A CA 1
ATOM 505 C C . ARG A 1 66 ? 12.853 1.948 -5.103 1.00 77.19 66 ARG A C 1
ATOM 507 O O . ARG A 1 66 ? 13.369 2.950 -4.606 1.00 77.19 66 ARG A O 1
ATOM 514 N N . LYS A 1 67 ? 11.856 1.297 -4.511 1.00 73.88 67 LYS A N 1
ATOM 515 C CA . LYS A 1 67 ? 11.411 1.607 -3.155 1.00 73.88 67 LYS A CA 1
ATOM 516 C C . LYS A 1 67 ? 12.306 0.844 -2.194 1.00 73.88 67 LYS A C 1
ATOM 518 O O . LYS A 1 67 ? 12.475 -0.362 -2.340 1.00 73.88 67 LYS A O 1
ATOM 523 N N . LYS A 1 68 ? 12.853 1.541 -1.196 1.00 77.50 68 LYS A N 1
ATOM 524 C CA . LYS A 1 68 ? 13.469 0.862 -0.053 1.00 77.50 68 LYS A CA 1
ATOM 525 C C . LYS A 1 68 ? 12.438 -0.096 0.540 1.00 77.50 68 LYS A C 1
ATOM 527 O O . LYS A 1 68 ? 11.260 0.267 0.638 1.00 77.50 68 LYS A O 1
ATOM 532 N N . ALA A 1 69 ? 12.881 -1.289 0.928 1.00 77.44 69 ALA A N 1
ATOM 533 C CA . ALA A 1 69 ? 12.035 -2.211 1.669 1.00 77.44 69 ALA A CA 1
ATOM 534 C C . ALA A 1 69 ? 11.456 -1.456 2.873 1.00 77.44 69 ALA A C 1
ATOM 536 O O . ALA A 1 69 ? 12.192 -0.821 3.633 1.00 77.44 69 ALA A O 1
ATOM 537 N N . LYS A 1 70 ? 10.125 -1.433 2.988 1.00 78.31 70 LYS A N 1
ATOM 538 C CA . LYS A 1 70 ? 9.477 -0.734 4.096 1.00 78.31 70 LYS A CA 1
ATOM 539 C C . LYS A 1 70 ? 9.810 -1.485 5.379 1.00 78.31 70 LYS A C 1
ATOM 541 O O . LYS A 1 70 ? 9.590 -2.692 5.452 1.00 78.31 70 LYS A O 1
ATOM 546 N N . THR A 1 71 ? 10.307 -0.768 6.382 1.00 79.06 71 THR A N 1
ATOM 547 C CA . THR A 1 71 ? 10.431 -1.299 7.742 1.00 79.06 71 THR A CA 1
ATOM 548 C C . THR A 1 71 ? 9.070 -1.825 8.188 1.00 79.06 71 THR A C 1
ATOM 550 O O . THR A 1 71 ? 8.053 -1.175 7.929 1.00 79.06 71 THR A O 1
ATOM 553 N N . LYS A 1 72 ? 9.042 -2.998 8.835 1.00 83.81 72 LYS A N 1
ATOM 554 C CA . LYS A 1 72 ? 7.804 -3.573 9.368 1.00 83.81 72 LYS A CA 1
ATOM 555 C C . LYS A 1 72 ? 7.116 -2.520 10.244 1.00 83.81 72 LYS A C 1
ATOM 557 O O . LYS A 1 72 ? 7.738 -1.980 11.159 1.00 83.81 72 LYS A O 1
ATOM 562 N N . GLN A 1 73 ? 5.864 -2.196 9.924 1.00 83.50 73 GLN A N 1
ATOM 563 C CA . GLN A 1 73 ? 5.066 -1.301 10.755 1.00 83.50 73 GLN A CA 1
ATOM 564 C C . GLN A 1 73 ? 4.921 -1.922 12.148 1.00 83.50 73 GLN A C 1
ATOM 566 O O . GLN A 1 73 ? 4.866 -3.145 12.284 1.00 83.50 73 GLN A O 1
ATOM 571 N N . ARG A 1 74 ? 4.917 -1.083 13.184 1.00 83.00 74 ARG A N 1
ATOM 572 C CA . ARG A 1 74 ? 4.748 -1.553 14.556 1.00 83.00 74 ARG A CA 1
ATOM 573 C C . ARG A 1 74 ? 3.338 -2.115 14.729 1.00 83.00 74 ARG A C 1
ATOM 575 O O . ARG A 1 74 ? 2.367 -1.422 14.431 1.00 83.00 74 ARG A O 1
ATOM 582 N N . ASP A 1 75 ? 3.262 -3.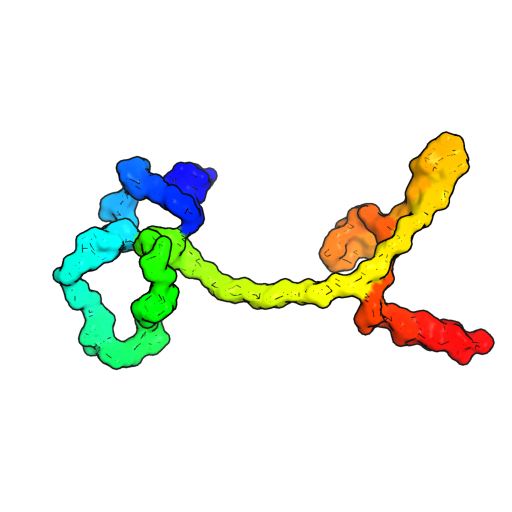344 15.225 1.00 82.62 75 ASP A N 1
ATOM 583 C CA . ASP A 1 75 ? 2.007 -3.962 15.637 1.00 82.62 75 ASP A CA 1
ATOM 584 C C . ASP A 1 75 ? 1.675 -3.448 17.051 1.00 82.62 75 ASP A C 1
ATOM 586 O O . ASP A 1 75 ? 2.467 -3.622 17.980 1.00 82.62 75 ASP A O 1
ATOM 590 N N . GLU A 1 76 ? 0.534 -2.775 17.209 1.00 81.44 76 GLU A N 1
ATOM 591 C CA . GLU A 1 76 ? 0.031 -2.282 18.498 1.00 81.44 76 GLU A CA 1
ATOM 592 C C . GLU A 1 76 ? -1.322 -2.941 18.792 1.00 81.44 76 GLU A C 1
ATOM 594 O O . GLU A 1 76 ? -2.158 -3.095 17.904 1.00 81.44 76 GLU A O 1
ATOM 599 N N . THR A 1 77 ? -1.520 -3.390 20.034 1.00 84.50 77 THR A N 1
ATOM 600 C CA . THR A 1 77 ? -2.786 -3.980 20.493 1.00 84.50 77 THR A CA 1
ATOM 601 C C . THR A 1 77 ? -3.410 -3.073 21.540 1.00 84.50 77 THR A C 1
ATOM 603 O O . THR A 1 77 ? -2.827 -2.860 22.611 1.00 84.50 77 THR A O 1
ATOM 606 N N . SER A 1 78 ? -4.606 -2.585 21.225 1.00 84.25 78 SER A N 1
ATOM 607 C CA . SER A 1 78 ? -5.361 -1.646 22.050 1.00 84.25 78 SER A CA 1
ATOM 608 C C . SER A 1 78 ? -6.760 -2.191 22.311 1.00 84.25 78 SER A C 1
ATOM 610 O O . SER A 1 78 ? -7.399 -2.757 21.421 1.00 84.25 78 SER A O 1
ATOM 612 N N . PHE A 1 79 ? -7.248 -2.003 23.533 1.00 90.00 79 PHE A N 1
ATOM 613 C CA . PHE A 1 79 ? -8.634 -2.277 23.889 1.00 90.00 79 PHE A CA 1
ATOM 614 C C . PHE A 1 79 ? -9.461 -1.013 23.690 1.00 90.00 79 PHE A C 1
ATOM 616 O O . PHE A 1 79 ? -9.073 0.057 24.155 1.00 90.00 79 PHE A O 1
ATOM 623 N N . VAL A 1 80 ? -10.609 -1.144 23.026 1.00 91.69 80 VAL A N 1
ATOM 624 C CA . VAL A 1 80 ? -11.539 -0.036 22.788 1.00 91.69 80 VAL A CA 1
ATOM 625 C C . VAL A 1 80 ? -12.809 -0.278 23.589 1.00 91.69 80 VAL A C 1
ATOM 627 O O . VAL A 1 80 ? -13.503 -1.272 23.379 1.00 91.69 80 VAL A O 1
ATOM 630 N N . LEU A 1 81 ? -13.123 0.637 24.501 1.00 93.25 81 LEU A N 1
ATOM 631 C CA . LEU A 1 81 ? -14.339 0.578 25.300 1.00 93.25 81 LEU A CA 1
ATOM 632 C C . LEU A 1 81 ? -15.431 1.442 24.662 1.00 93.25 81 LEU A C 1
ATOM 634 O O . LEU A 1 81 ? -15.318 2.667 24.591 1.00 93.25 81 LEU A O 1
ATOM 638 N N . ILE A 1 82 ? -16.516 0.791 24.239 1.00 94.88 82 ILE A N 1
ATOM 639 C CA . ILE A 1 82 ? -17.691 1.449 23.663 1.00 94.88 82 ILE A CA 1
ATOM 640 C C . ILE A 1 82 ? -18.765 1.550 24.743 1.00 94.88 82 ILE A C 1
ATOM 642 O O . ILE A 1 82 ? -19.407 0.562 25.095 1.00 94.88 82 ILE A O 1
ATOM 646 N N . LEU A 1 83 ? -18.963 2.759 25.264 1.00 94.00 83 LEU A N 1
ATOM 647 C CA . LEU A 1 83 ? -20.024 3.053 26.222 1.00 94.00 83 LEU A CA 1
ATOM 648 C C . LEU A 1 83 ? -21.176 3.744 25.503 1.00 94.00 83 LEU A C 1
ATOM 650 O O . LEU A 1 83 ? -20.965 4.709 24.765 1.00 94.00 83 LEU A O 1
ATOM 654 N N . TYR A 1 84 ? -22.389 3.258 25.740 1.00 94.62 84 TYR A N 1
ATOM 655 C CA . TYR A 1 84 ? -23.593 3.819 25.149 1.00 94.62 84 TYR A CA 1
ATOM 656 C C . TYR A 1 84 ? -24.728 3.921 26.167 1.00 94.62 84 TYR A C 1
ATOM 658 O O . TYR A 1 84 ? -24.750 3.228 27.186 1.00 94.62 84 TYR A O 1
ATOM 666 N N . ARG A 1 85 ? -25.677 4.805 25.871 1.00 95.12 85 ARG A N 1
ATOM 667 C CA . ARG A 1 85 ? -26.921 5.010 26.612 1.00 95.12 85 ARG A CA 1
ATOM 668 C C . ARG A 1 85 ? -28.087 4.996 25.626 1.00 95.12 85 ARG A C 1
ATOM 670 O O . ARG A 1 85 ? -27.965 5.497 24.515 1.00 95.12 85 ARG A O 1
ATOM 677 N N . LEU A 1 86 ? -29.217 4.424 26.034 1.00 91.19 86 LEU A N 1
ATOM 678 C CA . LEU A 1 86 ? -30.441 4.329 25.233 1.00 91.19 86 LEU A CA 1
ATOM 679 C C . LEU A 1 86 ? -31.573 5.129 25.898 1.00 91.19 86 LEU A C 1
ATOM 681 O O . LEU A 1 86 ? -32.352 4.542 26.642 1.00 91.19 86 LEU A O 1
ATOM 685 N N . THR A 1 87 ? -31.677 6.444 25.651 1.00 85.00 87 THR A N 1
ATOM 686 C CA . THR A 1 87 ? -32.804 7.271 26.158 1.00 85.00 87 THR A CA 1
ATOM 687 C C . THR A 1 87 ? -32.893 8.652 25.486 1.00 85.00 87 THR A C 1
ATOM 689 O O . THR A 1 87 ? -32.073 9.501 25.829 1.00 85.00 87 THR A O 1
ATOM 692 N N . PRO A 1 88 ? -33.894 8.973 24.630 1.00 85.75 88 PRO A N 1
ATOM 693 C CA . PRO A 1 88 ? -34.744 8.114 23.786 1.00 85.75 88 PRO A CA 1
ATOM 694 C C . PRO A 1 88 ? -34.044 7.652 22.489 1.00 85.75 88 PRO A C 1
ATOM 696 O O . PRO A 1 88 ? -34.627 6.921 21.695 1.00 85.75 88 PRO A O 1
ATOM 699 N N . GLN A 1 89 ? -32.808 8.098 22.258 1.00 91.25 89 GLN A N 1
ATOM 700 C CA . GLN A 1 89 ? -31.975 7.750 21.106 1.00 91.25 89 GLN A CA 1
ATOM 701 C C . GLN A 1 89 ? -30.687 7.078 21.600 1.00 91.25 89 GLN A C 1
ATOM 703 O O . GLN A 1 89 ? -30.362 7.142 22.788 1.00 91.25 89 GLN A O 1
ATOM 708 N N . LEU A 1 90 ? -29.987 6.390 20.698 1.00 94.69 90 LEU A N 1
ATOM 709 C CA . LEU A 1 90 ? -28.706 5.757 20.993 1.00 94.69 90 LEU A CA 1
ATOM 710 C C . LEU A 1 90 ? -27.613 6.828 21.063 1.00 94.69 90 LEU A C 1
ATOM 712 O O . LEU A 1 90 ? -27.238 7.410 20.048 1.00 94.69 90 LEU A O 1
ATOM 716 N N . GLU A 1 91 ? -27.102 7.065 22.262 1.00 94.44 91 GLU A N 1
ATOM 717 C CA . GLU A 1 91 ? -26.015 8.002 22.526 1.00 94.44 91 GLU A CA 1
ATOM 718 C C . GLU A 1 91 ? -24.738 7.232 22.852 1.00 94.44 91 GLU A C 1
ATOM 720 O O . GLU A 1 91 ? -24.773 6.244 23.584 1.00 94.44 91 GLU A O 1
ATOM 725 N N . PHE A 1 92 ? -23.601 7.709 22.353 1.00 94.88 92 PHE A N 1
ATOM 726 C CA . PHE A 1 92 ? -22.288 7.125 22.608 1.00 94.88 92 PHE A CA 1
ATOM 727 C C . PHE A 1 92 ? -21.407 8.092 23.394 1.00 94.88 92 PHE A C 1
ATOM 729 O O . PHE A 1 92 ? -21.405 9.295 23.129 1.00 94.88 92 PHE A O 1
ATOM 736 N N . LEU A 1 93 ? -20.611 7.565 24.324 1.00 93.31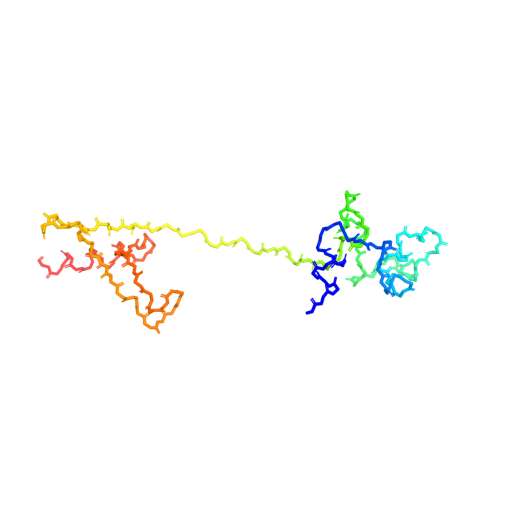 93 LEU A N 1
ATOM 737 C CA . LEU A 1 93 ? -19.564 8.344 24.974 1.00 93.31 93 LEU A CA 1
ATOM 738 C C . LEU A 1 93 ? -18.301 8.325 24.113 1.00 93.31 93 LEU A C 1
ATOM 740 O O . LEU A 1 93 ? -17.710 7.272 23.884 1.00 93.31 93 LEU A O 1
ATOM 744 N N . MET A 1 94 ? -17.859 9.508 23.699 1.00 94.19 94 MET A N 1
ATOM 745 C CA . MET A 1 94 ? -16.586 9.710 23.013 1.00 94.19 94 MET A CA 1
ATOM 746 C C . MET A 1 94 ? -15.767 10.779 23.733 1.00 94.19 94 MET A C 1
ATOM 748 O O . MET A 1 94 ? -16.317 11.687 24.358 1.00 94.19 94 MET A O 1
ATOM 752 N N . ILE A 1 95 ? -14.444 10.686 23.623 1.00 88.75 95 ILE A N 1
ATOM 753 C CA . ILE A 1 95 ? -13.491 11.643 24.186 1.00 88.75 95 ILE A CA 1
ATOM 754 C C . ILE A 1 95 ? -12.706 12.327 23.067 1.00 88.75 95 ILE A C 1
ATOM 756 O O . ILE A 1 95 ? -12.429 11.735 22.024 1.00 88.75 95 ILE A O 1
ATOM 760 N N . LYS A 1 96 ? -12.340 13.594 23.275 1.00 90.25 96 LYS A N 1
ATOM 761 C CA . LYS A 1 96 ? -11.477 14.327 22.346 1.00 90.25 96 LYS A CA 1
ATOM 762 C C . LYS A 1 96 ? -10.015 14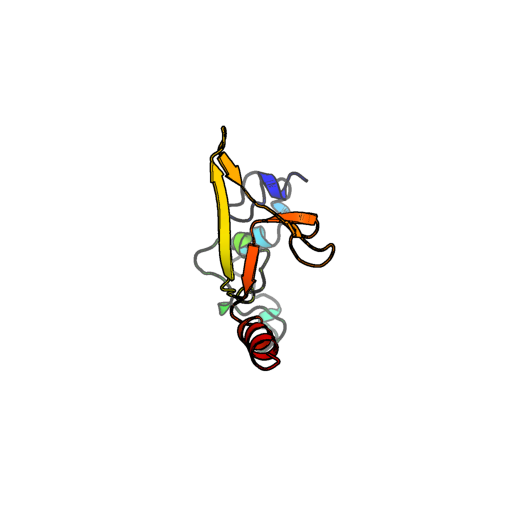.079 22.706 1.00 90.25 96 LYS A C 1
ATOM 764 O O . LYS A 1 96 ? -9.599 14.376 23.825 1.00 90.25 96 LYS A O 1
ATOM 769 N N . GLN A 1 97 ? -9.240 13.567 21.755 1.00 81.44 97 GLN A N 1
ATOM 770 C CA . GLN A 1 97 ? -7.833 13.224 21.962 1.00 81.44 97 GLN A CA 1
ATOM 771 C C . GLN A 1 97 ? -6.973 14.452 22.296 1.00 81.44 97 GLN A C 1
ATOM 773 O O . GLN A 1 97 ? -7.228 15.565 21.813 1.00 81.44 97 GLN A O 1
ATOM 778 N N . LYS A 1 98 ? -5.929 14.247 23.118 1.00 78.38 98 LYS A N 1
ATOM 779 C CA . LYS A 1 98 ? -4.954 15.295 23.473 1.00 78.38 98 LYS A CA 1
ATOM 780 C C . LYS A 1 98 ? -4.358 15.908 22.199 1.00 78.38 98 LYS A C 1
ATOM 782 O O . LYS A 1 98 ? -4.231 15.249 21.169 1.00 78.38 98 LYS A O 1
ATOM 787 N N . LYS A 1 99 ? -3.950 17.179 22.261 1.00 68.81 99 LYS A N 1
ATOM 788 C CA . LYS A 1 99 ? -3.325 17.904 21.134 1.00 68.81 99 LYS A CA 1
ATOM 789 C C . LYS A 1 99 ? -1.862 17.481 20.890 1.00 68.81 99 LYS A C 1
ATOM 791 O O . LYS A 1 99 ? -0.999 18.328 20.693 1.00 68.81 99 LYS A O 1
ATOM 796 N N . SER A 1 100 ? -1.558 16.191 20.976 1.00 73.06 100 SER A N 1
ATOM 797 C CA . SER A 1 100 ? -0.210 15.659 20.784 1.00 73.06 100 SER A CA 1
ATOM 798 C C . SER A 1 100 ? -0.284 14.220 20.288 1.00 73.06 100 SER A C 1
ATOM 800 O O . SER A 1 100 ? -0.927 13.395 20.933 1.00 73.06 100 SER A O 1
ATOM 802 N N . GLY A 1 101 ? 0.406 13.920 19.189 1.00 72.94 101 GLY A N 1
ATOM 803 C CA . GLY A 1 101 ? 0.483 12.573 18.624 1.00 72.94 101 GLY A CA 1
ATOM 804 C C . GLY A 1 101 ? -0.447 12.330 17.433 1.00 72.94 101 GLY A C 1
ATOM 805 O O . GLY A 1 101 ? -1.079 13.245 16.896 1.00 72.94 101 GLY A O 1
ATOM 806 N N . LEU A 1 102 ? -0.480 11.072 16.996 1.00 69.62 102 LEU A N 1
ATOM 807 C CA . LEU A 1 102 ? -1.319 10.594 15.900 1.00 69.62 102 LEU A CA 1
ATOM 808 C C . LEU A 1 102 ? -2.801 10.769 16.286 1.00 69.62 102 LEU A C 1
ATOM 810 O O . LEU A 1 102 ? -3.174 10.475 17.415 1.00 69.62 102 LEU A O 1
ATOM 814 N N . LEU A 1 103 ? -3.632 11.282 15.369 1.00 74.69 103 LEU A N 1
ATOM 815 C CA . LEU A 1 103 ? -5.071 11.556 15.584 1.00 74.69 103 LEU A CA 1
ATOM 816 C C . LEU A 1 103 ? -5.407 12.681 16.586 1.00 74.69 103 LEU A C 1
ATOM 818 O O . LEU A 1 103 ? -6.542 12.781 17.058 1.00 74.69 103 LEU A O 1
ATOM 822 N N . SER A 1 104 ? -4.455 13.569 16.886 1.00 81.56 104 SER A N 1
ATOM 823 C CA . SER A 1 104 ? -4.692 14.691 17.801 1.00 81.56 104 SER A CA 1
ATOM 824 C C . SER A 1 104 ? -5.918 15.539 17.412 1.00 81.56 104 SER A C 1
ATOM 826 O O . SER A 1 104 ? -6.078 15.963 16.268 1.00 81.56 104 SER A O 1
ATOM 828 N N . GLY A 1 105 ? -6.801 15.790 18.383 1.00 81.12 105 GLY A N 1
ATOM 829 C CA . GLY A 1 105 ? -8.002 16.611 18.200 1.00 81.12 105 GLY A CA 1
ATOM 830 C C . GLY A 1 105 ? -9.216 15.915 17.574 1.00 81.12 105 GLY A C 1
ATOM 831 O O . GLY A 1 105 ? -10.267 16.559 17.494 1.00 81.12 105 GLY A O 1
ATOM 832 N N . LEU A 1 106 ? -9.110 14.640 17.186 1.00 89.88 106 LEU A N 1
ATOM 833 C CA . LEU A 1 106 ? -10.252 13.828 16.763 1.00 89.88 106 LEU A CA 1
ATOM 834 C C . LEU A 1 106 ? -11.030 13.278 17.967 1.00 89.88 106 LEU A C 1
ATOM 836 O O . LEU A 1 106 ? -10.530 13.235 19.094 1.00 89.88 106 LEU A O 1
ATOM 840 N N . TRP A 1 107 ? -12.275 12.880 17.712 1.00 90.44 107 TRP A N 1
ATOM 841 C CA . TRP A 1 107 ? -13.091 12.134 18.664 1.00 90.44 107 TRP A CA 1
ATOM 842 C C . TRP A 1 107 ? -12.785 10.647 18.536 1.00 90.44 107 TRP A C 1
ATOM 844 O O . TRP A 1 107 ? -12.826 10.105 17.433 1.00 90.44 107 TRP A O 1
ATOM 854 N N . SER A 1 108 ? -12.517 9.992 19.658 1.00 89.88 108 SER A N 1
ATOM 855 C CA . SER A 1 108 ? -12.342 8.544 19.730 1.00 89.88 108 SER A CA 1
ATOM 856 C C . SER A 1 108 ? -13.147 7.967 20.890 1.00 89.88 108 SER A C 1
ATOM 858 O O . SER A 1 108 ? -13.575 8.681 21.802 1.00 89.88 108 SER A O 1
ATOM 860 N N . PHE A 1 109 ? -13.324 6.652 20.873 1.00 92.75 109 PHE A N 1
ATOM 861 C CA . PHE A 1 109 ? -13.725 5.920 22.066 1.00 92.75 109 PHE A CA 1
ATOM 862 C C . PHE A 1 109 ? -12.558 5.841 23.056 1.00 92.75 109 PHE A C 1
ATOM 864 O O . PHE A 1 109 ? -11.440 6.274 22.761 1.00 92.75 109 PHE A O 1
ATOM 871 N N . ILE A 1 110 ? -12.834 5.347 24.260 1.00 89.19 110 ILE A N 1
ATOM 872 C CA . ILE A 1 110 ? -11.800 5.169 25.277 1.00 89.19 110 ILE A CA 1
ATOM 873 C C . ILE A 1 110 ? -10.895 4.018 24.822 1.00 89.19 110 ILE A C 1
ATOM 875 O O . ILE A 1 110 ? -11.366 2.895 24.648 1.00 89.19 110 ILE A O 1
ATOM 879 N N . GLU A 1 111 ? -9.614 4.316 24.622 1.00 85.94 111 GLU A N 1
ATOM 880 C CA . GLU A 1 111 ? -8.588 3.372 24.171 1.00 85.94 111 GLU A CA 1
ATOM 881 C C . GLU A 1 111 ? -7.591 3.110 25.306 1.00 85.94 111 GLU A C 1
ATOM 883 O O . GLU A 1 111 ? -7.111 4.054 25.934 1.00 85.94 111 GLU A O 1
ATOM 888 N N . ILE A 1 112 ? -7.284 1.838 25.570 1.00 82.94 112 ILE A N 1
ATOM 889 C CA . ILE A 1 112 ? -6.312 1.399 26.584 1.00 82.94 112 ILE A CA 1
ATOM 890 C C . ILE A 1 112 ? -5.221 0.592 25.879 1.00 82.94 112 ILE A C 1
ATOM 892 O O . ILE A 1 112 ? -5.526 -0.354 25.147 1.00 82.94 112 ILE A O 1
ATOM 896 N N . ASN A 1 113 ? -3.951 0.945 26.095 1.00 79.81 113 ASN A N 1
ATOM 897 C CA . ASN A 1 113 ? -2.822 0.304 25.424 1.00 79.81 113 ASN A CA 1
ATOM 898 C C . ASN A 1 113 ? -2.166 -0.734 26.340 1.00 79.81 113 ASN A C 1
ATOM 900 O O . ASN A 1 113 ? -1.640 -0.418 27.408 1.00 79.81 113 ASN A O 1
ATOM 904 N N . THR A 1 114 ? -2.130 -1.988 25.887 1.00 67.06 114 THR A N 1
ATOM 905 C CA . THR A 1 114 ? -1.671 -3.136 26.691 1.00 67.06 114 THR A CA 1
ATOM 906 C C . THR A 1 114 ? -0.210 -3.029 27.156 1.00 67.06 114 THR A C 1
ATOM 908 O O . THR A 1 114 ? 0.158 -3.646 28.149 1.00 67.06 114 THR A O 1
ATOM 911 N N . SER A 1 115 ? 0.633 -2.247 26.469 1.00 60.75 115 SER A N 1
ATOM 912 C CA . SER A 1 115 ? 2.064 -2.139 26.788 1.00 60.75 115 SER A CA 1
ATOM 913 C C . SER A 1 115 ? 2.412 -1.127 27.884 1.00 60.75 115 SER A C 1
ATOM 915 O O . SER A 1 115 ? 3.523 -1.193 28.394 1.00 60.75 115 SER A O 1
ATOM 917 N N . ASN A 1 116 ? 1.518 -0.189 28.225 1.00 56.66 116 ASN A N 1
ATOM 918 C CA . ASN A 1 116 ? 1.846 0.933 29.121 1.00 56.66 116 ASN A CA 1
ATOM 919 C C . ASN A 1 116 ? 0.914 1.078 30.340 1.00 56.66 116 ASN A C 1
ATOM 921 O O . ASN A 1 116 ? 1.290 1.768 31.289 1.00 56.66 116 ASN A O 1
ATOM 925 N N . ASP A 1 117 ? -0.268 0.448 30.343 1.00 53.31 117 ASP A N 1
ATOM 926 C CA . ASP A 1 117 ? -1.327 0.788 31.313 1.00 53.31 117 ASP A CA 1
ATOM 927 C C . ASP A 1 117 ? -1.527 -0.240 32.449 1.00 53.31 117 ASP A C 1
ATOM 929 O O . ASP A 1 117 ? -2.101 0.102 33.486 1.00 53.31 117 ASP A O 1
ATOM 933 N N . LEU A 1 118 ? -0.993 -1.466 32.334 1.00 52.81 118 LEU A N 1
ATOM 934 C CA . LEU A 1 118 ? -1.014 -2.451 33.434 1.00 52.81 118 LEU A CA 1
ATOM 935 C C . LEU A 1 118 ? -0.161 -2.004 34.637 1.00 52.81 118 LEU A C 1
ATOM 937 O O . LEU A 1 118 ? -0.518 -2.280 35.783 1.00 52.81 118 LEU A O 1
ATOM 941 N N . ASP A 1 119 ? 0.918 -1.259 34.395 1.00 53.47 119 ASP A N 1
ATOM 942 C CA . ASP A 1 119 ? 1.777 -0.736 35.462 1.00 53.47 119 ASP A CA 1
ATOM 943 C C . ASP A 1 119 ? 1.160 0.491 36.159 1.00 53.47 119 ASP A C 1
ATOM 945 O O . ASP A 1 119 ? 1.338 0.678 37.361 1.00 53.47 119 ASP A O 1
ATOM 949 N N . GLN A 1 120 ? 0.361 1.298 35.448 1.00 53.50 120 GLN A N 1
ATOM 950 C CA . GLN A 1 120 ? -0.258 2.506 36.015 1.00 53.50 120 GLN A CA 1
ATOM 951 C C . GLN A 1 120 ? -1.521 2.208 36.835 1.00 53.50 120 GLN A C 1
ATOM 953 O O . GLN A 1 120 ? -1.755 2.866 37.850 1.00 53.50 120 GLN A O 1
ATOM 958 N N . MET A 1 121 ? -2.304 1.190 36.457 1.00 48.97 121 MET A N 1
ATOM 959 C CA . MET A 1 121 ? -3.462 0.763 37.256 1.00 48.97 121 MET A CA 1
ATOM 960 C C . MET A 1 121 ? -3.042 0.064 38.560 1.00 48.97 121 MET A C 1
ATOM 962 O O . MET A 1 121 ? -3.673 0.270 39.593 1.00 48.97 121 MET A O 1
ATOM 966 N N . ASN A 1 122 ? -1.940 -0.696 38.566 1.00 50.78 122 ASN A N 1
ATOM 967 C CA . ASN A 1 122 ? -1.467 -1.394 39.768 1.00 50.78 122 ASN A CA 1
ATOM 968 C C . ASN A 1 122 ? -0.897 -0.454 40.852 1.00 50.78 122 ASN A C 1
ATOM 970 O O . ASN A 1 122 ? -1.024 -0.755 42.040 1.00 50.78 122 ASN A O 1
ATOM 974 N N . GLU A 1 123 ? -0.329 0.697 40.479 1.00 49.28 123 GLU A N 1
ATOM 975 C CA . GLU A 1 123 ? 0.213 1.687 41.427 1.00 49.28 123 GLU A CA 1
ATOM 976 C C . GLU A 1 123 ? -0.897 2.449 42.184 1.00 49.28 123 GLU A C 1
ATOM 978 O O . GLU A 1 123 ? -0.724 2.823 43.346 1.00 49.28 123 GLU A O 1
ATOM 983 N N . GLN A 1 124 ? -2.069 2.641 41.565 1.00 48.44 124 GLN A N 1
ATOM 984 C CA . GLN A 1 124 ? -3.213 3.307 42.205 1.00 48.44 124 GLN A CA 1
ATOM 985 C C . GLN A 1 124 ? -3.967 2.393 43.182 1.00 48.44 124 GLN A C 1
ATOM 987 O O . GLN A 1 124 ? -4.435 2.869 44.213 1.00 48.44 124 GLN A O 1
ATOM 992 N N . THR A 1 125 ? -4.010 1.080 42.938 1.00 44.34 125 THR A N 1
ATOM 993 C CA . THR A 1 125 ? -4.655 0.109 43.848 1.00 44.34 125 THR A CA 1
ATOM 994 C C . THR A 1 125 ? -3.807 -0.296 45.061 1.00 44.34 125 THR A C 1
ATOM 996 O O . THR A 1 125 ? -4.328 -0.935 45.967 1.00 44.34 125 THR A O 1
ATOM 999 N N . ARG A 1 126 ? -2.516 0.068 45.117 1.00 42.81 126 ARG A N 1
ATOM 1000 C CA . ARG A 1 126 ? -1.628 -0.198 46.274 1.00 42.81 126 ARG A CA 1
ATOM 1001 C C . ARG A 1 126 ? -1.587 0.926 47.315 1.00 42.81 126 ARG A C 1
ATOM 1003 O O . ARG A 1 126 ? -0.951 0.760 48.352 1.00 42.81 126 ARG A O 1
ATOM 1010 N N . LYS A 1 127 ? -2.225 2.067 47.041 1.00 44.75 127 LYS A N 1
ATOM 1011 C CA . LYS A 1 127 ? -2.287 3.228 47.948 1.00 44.75 127 LYS A CA 1
ATOM 1012 C C . LYS A 1 127 ? -3.670 3.438 48.580 1.00 44.75 127 LYS A C 1
ATOM 1014 O O . LYS A 1 127 ? -3.915 4.517 49.115 1.00 44.75 127 LYS A O 1
ATOM 1019 N N . SER A 1 128 ? -4.543 2.430 48.533 1.00 39.03 128 SER A N 1
ATOM 1020 C CA . SER A 1 128 ? -5.808 2.399 49.276 1.00 39.03 128 SER A CA 1
ATOM 1021 C C . SER A 1 128 ? -5.838 1.259 50.278 1.00 39.03 128 SER A C 1
ATOM 1023 O O . SER A 1 128 ? -5.153 0.243 50.037 1.00 39.03 128 SER A O 1
#